Protein AF-A0A931Z3S7-F1 (afdb_monomer_lite)

Secondary structure (DSSP, 8-state):
-EEE-HHHHS----HHHHHHHHHHS---EEEE-SS-HHHHHHHHHHHHHHT-EEEE--GGGHHHHHHHT-SEE--SGGGT-GGG-

pLDDT: mean 95.22, std 3.01, range [85.12, 98.5]

Foldseek 3Di:
DAEADCVVVVDGCDPVNVLVDLVVDPEQAYEYEDDDVVCLLVRVVSCVVSVHFYEYADPPQVVPSVVSPGPYYDYPCCVPCVVVD

Radius of gyration: 12.53 Å; chains: 1; bounding box: 27×30×33 Å

Sequence (85 aa):
MLYNFPELSGTRINLETVAAFAQRAGMAGIKQSGGEFAYHRDLVALGRERNFSVFSGSDTRLPEVFALGVDGCIGGLVNIVPDLM

Structure (mmCIF, N/CA/C/O backbone):
data_AF-A0A931Z3S7-F1
#
_entry.id   AF-A0A931Z3S7-F1
#
loop_
_atom_site.group_PDB
_atom_site.id
_atom_site.type_symbol
_atom_site.label_atom_id
_atom_site.label_alt_id
_atom_site.label_comp_id
_atom_site.label_asym_id
_atom_site.label_entity_id
_atom_site.label_seq_id
_atom_site.pdbx_PDB_ins_code
_atom_site.Cartn_x
_atom_site.Cartn_y
_atom_site.Cartn_z
_atom_site.occupancy
_atom_site.B_iso_or_equiv
_atom_site.auth_seq_id
_atom_site.auth_comp_id
_atom_site.auth_asym_id
_atom_site.auth_atom_id
_atom_site.pdbx_PDB_model_num
ATOM 1 N N . MET A 1 1 ? -11.325 1.243 -1.500 1.00 90.12 1 MET A N 1
ATOM 2 C CA . MET A 1 1 ? -9.856 1.123 -1.388 1.00 90.12 1 MET A CA 1
ATOM 3 C C . MET A 1 1 ? -9.270 2.526 -1.408 1.00 90.12 1 MET A C 1
ATOM 5 O O . MET A 1 1 ? -9.767 3.338 -2.180 1.00 90.12 1 MET A O 1
ATOM 9 N N . LEU A 1 2 ? -8.290 2.827 -0.555 1.00 96.81 2 LEU A N 1
ATOM 10 C CA . LEU A 1 2 ? -7.552 4.099 -0.593 1.00 96.81 2 LEU A CA 1
ATOM 11 C C . LEU A 1 2 ? -6.354 4.002 -1.549 1.00 96.81 2 LEU A C 1
ATOM 13 O O . LEU A 1 2 ? -5.860 2.907 -1.810 1.00 96.81 2 LEU A O 1
ATOM 17 N N . TYR A 1 3 ? -5.863 5.137 -2.045 1.00 97.25 3 TYR A N 1
ATOM 18 C CA . TYR A 1 3 ? -4.637 5.194 -2.840 1.00 97.25 3 TYR A CA 1
ATOM 19 C C . TYR A 1 3 ? -3.751 6.348 -2.367 1.00 97.25 3 TYR A C 1
ATOM 21 O O . TYR A 1 3 ? -4.157 7.505 -2.436 1.00 97.25 3 TYR A O 1
ATOM 29 N N . ASN A 1 4 ? -2.552 6.027 -1.881 1.00 97.31 4 ASN A N 1
ATOM 30 C CA . ASN A 1 4 ? -1.557 7.000 -1.445 1.00 97.31 4 ASN A CA 1
ATOM 31 C C . ASN A 1 4 ? -0.376 7.028 -2.431 1.00 97.31 4 ASN A C 1
ATOM 33 O O . ASN A 1 4 ? 0.289 6.010 -2.640 1.00 97.31 4 ASN A O 1
ATOM 37 N N . PHE A 1 5 ? -0.120 8.195 -3.035 1.00 96.31 5 PHE A N 1
ATOM 38 C CA . PHE A 1 5 ? 1.021 8.424 -3.929 1.00 96.31 5 PHE A CA 1
ATOM 39 C C . PHE A 1 5 ? 1.563 9.862 -3.801 1.00 96.31 5 PHE A C 1
ATOM 41 O O . PHE A 1 5 ? 1.340 10.683 -4.692 1.00 96.31 5 PHE A O 1
ATOM 48 N N . PRO A 1 6 ? 2.281 10.180 -2.707 1.00 95.19 6 PRO A N 1
ATOM 49 C CA . PRO A 1 6 ? 2.677 11.555 -2.385 1.00 95.19 6 PRO A CA 1
ATOM 50 C C . PRO A 1 6 ? 3.526 12.237 -3.462 1.00 95.19 6 PRO A C 1
ATOM 52 O O . PRO A 1 6 ? 3.388 13.434 -3.676 1.00 95.19 6 PRO A O 1
ATOM 55 N N . GLU A 1 7 ? 4.378 11.481 -4.157 1.00 94.31 7 GLU A N 1
ATOM 56 C CA . GLU A 1 7 ? 5.220 11.994 -5.249 1.00 94.31 7 GLU A CA 1
ATOM 57 C C . GLU A 1 7 ? 4.387 12.523 -6.430 1.00 94.31 7 GLU A C 1
ATOM 59 O O . GLU A 1 7 ? 4.824 13.441 -7.117 1.00 94.31 7 GLU A O 1
ATOM 64 N N . LEU A 1 8 ? 3.181 11.978 -6.646 1.00 95.44 8 LEU A N 1
ATOM 65 C CA . LEU A 1 8 ? 2.263 12.410 -7.702 1.00 95.44 8 LEU A CA 1
ATOM 66 C C . LEU A 1 8 ? 1.215 13.411 -7.196 1.00 95.44 8 LEU A C 1
ATOM 68 O O . LEU A 1 8 ? 0.879 14.359 -7.899 1.00 95.44 8 LEU A O 1
ATOM 72 N N . SER A 1 9 ? 0.674 13.199 -5.994 1.00 96.81 9 SER A N 1
ATOM 73 C CA . SER A 1 9 ? -0.391 14.039 -5.426 1.00 96.81 9 SER A CA 1
ATOM 74 C C . SER A 1 9 ? 0.123 15.282 -4.694 1.00 96.81 9 SER A C 1
ATOM 76 O O . SER A 1 9 ? -0.665 16.170 -4.382 1.00 96.81 9 SER A O 1
ATOM 78 N N . GLY A 1 10 ? 1.411 15.325 -4.343 1.00 96.75 10 GLY A N 1
ATOM 79 C CA . GLY A 1 10 ? 1.996 16.345 -3.469 1.00 96.75 10 GLY A CA 1
ATOM 80 C C . GLY A 1 10 ? 1.544 16.250 -2.007 1.00 96.75 10 GLY A C 1
ATOM 81 O O . GLY A 1 10 ? 1.824 17.149 -1.218 1.00 96.75 10 GLY A O 1
ATOM 82 N N . THR A 1 11 ? 0.804 15.208 -1.614 1.00 95.88 11 THR A N 1
ATOM 83 C CA . THR A 1 11 ? 0.275 15.056 -0.248 1.00 95.88 11 THR A CA 1
ATOM 84 C C . THR A 1 11 ? 0.173 13.591 0.154 1.00 95.88 11 THR A C 1
ATOM 86 O O . THR A 1 11 ? -0.332 12.753 -0.594 1.00 95.88 11 THR A O 1
ATOM 89 N N . ARG A 1 12 ? 0.619 13.293 1.378 1.00 96.25 12 ARG A N 1
ATOM 90 C CA . ARG A 1 12 ? 0.515 11.973 2.004 1.00 96.25 12 ARG A CA 1
ATOM 91 C C . ARG A 1 12 ? -0.806 11.816 2.753 1.00 96.25 12 ARG A C 1
ATOM 93 O O . ARG A 1 12 ? -1.219 12.708 3.489 1.00 96.25 12 ARG A O 1
ATOM 100 N N . ILE A 1 13 ? -1.413 10.636 2.650 1.00 97.69 13 ILE A N 1
ATOM 101 C CA . ILE A 1 13 ? -2.429 10.186 3.605 1.00 97.69 13 ILE A CA 1
ATOM 102 C C . ILE A 1 13 ? -1.707 9.708 4.871 1.00 97.69 13 ILE A C 1
ATOM 104 O O . ILE A 1 13 ? -1.041 8.677 4.854 1.00 97.69 13 ILE A O 1
ATOM 108 N N . ASN A 1 14 ? -1.792 10.450 5.972 1.00 97.94 14 ASN A N 1
ATOM 109 C CA . ASN A 1 14 ? -1.125 10.060 7.220 1.00 97.94 14 ASN A CA 1
ATOM 110 C C . ASN A 1 14 ? -1.694 8.747 7.791 1.00 97.94 14 ASN A C 1
ATOM 112 O O . ASN A 1 14 ? -2.867 8.433 7.572 1.00 97.94 14 ASN A O 1
ATOM 116 N N . LEU A 1 15 ? -0.879 7.982 8.527 1.00 98.06 15 LEU A N 1
ATOM 117 C CA . LEU A 1 15 ? -1.298 6.693 9.101 1.00 98.06 15 LEU A CA 1
ATOM 118 C C . LEU A 1 15 ? -2.474 6.860 10.069 1.00 98.06 15 LEU A C 1
ATOM 120 O O . LEU A 1 15 ? -3.386 6.039 10.074 1.00 98.06 15 LEU A O 1
ATOM 124 N N . GLU A 1 16 ? -2.506 7.960 10.819 1.00 98.25 16 GLU A N 1
ATOM 125 C CA . GLU A 1 16 ? -3.603 8.329 11.713 1.00 98.25 16 GLU A CA 1
ATOM 126 C C . GLU A 1 16 ? -4.909 8.514 10.932 1.00 98.25 16 GLU A C 1
ATOM 128 O O . GLU A 1 16 ? -5.968 8.062 11.366 1.00 98.25 16 GLU A O 1
ATOM 133 N N . THR A 1 17 ? -4.834 9.113 9.739 1.00 98.12 17 THR A N 1
ATOM 134 C CA . THR A 1 17 ? -5.984 9.276 8.842 1.00 98.12 17 THR A CA 1
ATOM 135 C C . THR A 1 17 ? -6.459 7.930 8.298 1.00 98.12 17 THR A C 1
ATOM 137 O O . THR A 1 17 ? -7.665 7.680 8.260 1.00 98.12 17 THR A O 1
ATOM 140 N N . VAL A 1 18 ? -5.534 7.042 7.911 1.00 98.12 18 VAL A N 1
ATOM 141 C CA . VAL A 1 18 ? -5.870 5.675 7.470 1.00 98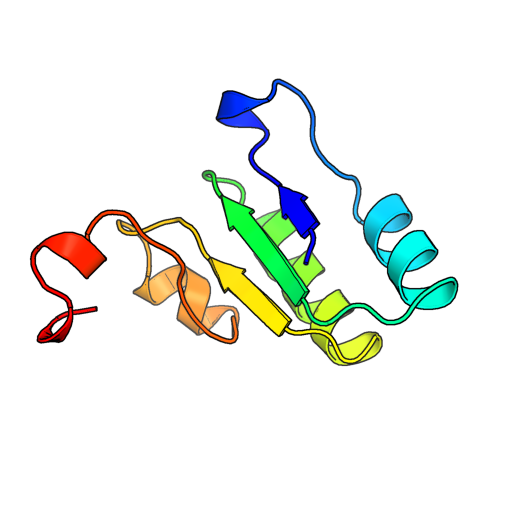.12 18 VAL A CA 1
ATOM 142 C C . VAL A 1 18 ? -6.544 4.897 8.605 1.00 98.12 18 VAL A C 1
ATOM 144 O O . VAL A 1 18 ? -7.589 4.283 8.390 1.00 98.12 18 VAL A O 1
ATOM 147 N N . ALA A 1 19 ? -5.997 4.968 9.820 1.00 97.81 19 ALA A N 1
ATOM 148 C CA . ALA A 1 19 ? -6.531 4.293 10.998 1.00 97.81 19 ALA A CA 1
ATOM 149 C C . ALA A 1 19 ? -7.932 4.804 11.368 1.00 97.81 19 ALA A C 1
ATOM 151 O O . ALA A 1 19 ? -8.843 4.000 11.574 1.00 97.81 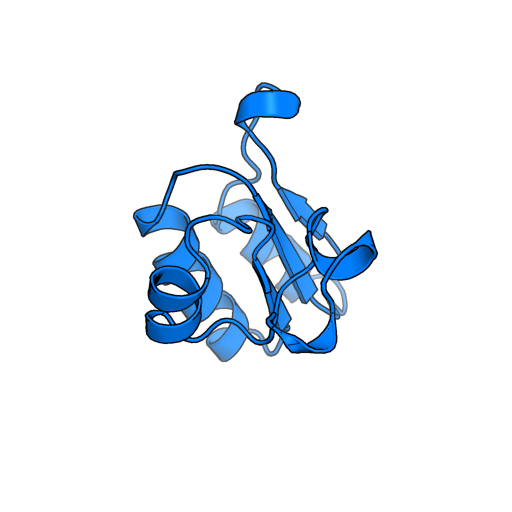19 ALA A O 1
ATOM 152 N N . ALA A 1 20 ? -8.128 6.126 11.390 1.00 97.38 20 ALA A N 1
ATOM 153 C CA . ALA A 1 20 ? -9.426 6.739 11.662 1.00 97.38 20 ALA A CA 1
ATOM 154 C C . ALA A 1 20 ? -10.475 6.355 10.605 1.00 97.38 20 ALA A C 1
ATOM 156 O O . ALA A 1 20 ? -11.634 6.095 10.937 1.00 97.38 20 ALA A O 1
ATOM 157 N N . PHE A 1 21 ? -10.077 6.277 9.331 1.00 96.44 21 PHE A N 1
ATOM 158 C CA . PHE A 1 21 ? -10.961 5.811 8.267 1.00 96.44 21 PHE A CA 1
ATOM 159 C C . PHE A 1 21 ? -11.355 4.340 8.460 1.00 96.44 21 PHE A C 1
ATOM 161 O O . PHE A 1 21 ? -12.548 4.038 8.450 1.00 96.44 21 PHE A O 1
ATOM 168 N N . ALA A 1 22 ? -10.380 3.455 8.700 1.00 96.62 22 ALA A N 1
ATOM 169 C CA . ALA A 1 22 ? -10.608 2.023 8.916 1.00 96.62 22 ALA A CA 1
ATOM 170 C C . ALA A 1 22 ? -11.464 1.726 10.162 1.00 96.62 22 ALA A C 1
ATOM 172 O O . ALA A 1 22 ? -12.173 0.727 10.200 1.00 96.62 22 ALA A O 1
ATOM 173 N N . GLN A 1 23 ? -11.430 2.599 11.175 1.00 95.44 23 GLN A N 1
ATOM 174 C CA . GLN A 1 23 ? -12.301 2.499 12.349 1.00 95.44 23 GLN A CA 1
ATOM 175 C C . GLN A 1 23 ? -13.753 2.895 12.041 1.00 95.44 23 GLN A C 1
ATOM 177 O O . GLN A 1 23 ? -14.685 2.328 12.609 1.00 95.44 23 GLN A O 1
ATOM 182 N N . ARG A 1 24 ? -13.960 3.895 11.175 1.00 95.94 24 ARG A N 1
ATOM 183 C CA . ARG A 1 24 ? -15.289 4.460 10.897 1.00 95.94 24 ARG A CA 1
ATOM 184 C C . ARG A 1 24 ? -16.051 3.703 9.810 1.00 95.94 24 ARG A C 1
ATOM 186 O O . ARG A 1 24 ? -17.280 3.735 9.805 1.00 95.94 24 ARG A O 1
ATOM 193 N N . ALA A 1 25 ? -15.349 3.085 8.865 1.00 91.69 25 ALA A N 1
ATOM 194 C CA . ALA A 1 25 ? -15.948 2.407 7.724 1.00 91.69 25 ALA A CA 1
ATOM 195 C C . ALA A 1 25 ? -15.149 1.162 7.329 1.00 91.69 25 ALA A C 1
ATOM 197 O O . ALA A 1 25 ? -13.929 1.120 7.471 1.00 91.69 25 ALA A O 1
ATOM 198 N N . GLY A 1 26 ? -15.843 0.168 6.766 1.00 89.56 26 GLY A N 1
ATOM 199 C CA . GLY A 1 26 ? -15.194 -1.014 6.205 1.00 89.56 26 GLY A CA 1
ATOM 200 C C . GLY A 1 26 ? -14.211 -0.625 5.100 1.00 89.56 26 GLY A C 1
ATOM 201 O O . GLY A 1 26 ? -14.584 0.030 4.123 1.00 89.56 26 GLY A O 1
ATOM 202 N N . MET A 1 27 ? -12.953 -1.039 5.247 1.00 94.75 27 MET A N 1
ATOM 203 C CA . MET A 1 27 ? -11.898 -0.772 4.278 1.00 94.75 27 MET A CA 1
ATOM 204 C C . MET A 1 27 ? -11.374 -2.083 3.703 1.00 94.75 27 MET A C 1
ATOM 206 O O . MET A 1 27 ? -10.751 -2.865 4.402 1.00 94.75 27 MET A O 1
ATOM 210 N N . ALA A 1 28 ? -11.589 -2.300 2.404 1.00 96.31 28 ALA A N 1
ATOM 211 C CA . ALA A 1 28 ? -11.053 -3.482 1.725 1.00 96.31 28 ALA A CA 1
ATOM 212 C C . ALA A 1 28 ? -9.517 -3.454 1.612 1.00 96.31 28 ALA A C 1
ATOM 214 O O . ALA A 1 28 ? -8.868 -4.491 1.634 1.00 96.31 28 ALA A O 1
ATOM 215 N N . GLY A 1 29 ? -8.928 -2.263 1.483 1.00 97.75 29 GLY A N 1
ATOM 216 C CA . GLY A 1 29 ? -7.483 -2.120 1.382 1.00 97.75 29 GLY A CA 1
ATOM 217 C C . GLY A 1 29 ? -7.017 -0.729 0.981 1.00 97.75 29 GLY A C 1
ATOM 218 O O . GLY A 1 29 ? -7.825 0.192 0.783 1.00 97.75 29 GLY A O 1
ATOM 219 N N . ILE A 1 30 ? -5.706 -0.606 0.815 1.00 98.19 30 ILE A N 1
ATOM 220 C CA . ILE A 1 30 ? -4.995 0.597 0.392 1.00 98.19 30 ILE A CA 1
ATOM 221 C C . ILE A 1 30 ? -3.861 0.235 -0.571 1.00 98.19 30 ILE A C 1
ATOM 223 O O . ILE A 1 30 ? -3.129 -0.727 -0.354 1.00 98.19 30 ILE A O 1
ATOM 227 N N . LYS A 1 31 ? -3.699 1.030 -1.629 1.00 97.81 31 LYS A N 1
ATOM 228 C CA . LYS A 1 31 ? -2.519 1.002 -2.494 1.00 97.81 31 LYS A CA 1
ATOM 229 C C . LYS A 1 31 ? -1.515 2.055 -2.024 1.00 97.81 31 LYS A C 1
ATOM 231 O O . LYS A 1 31 ? -1.879 3.225 -1.901 1.00 97.81 31 LYS A O 1
ATOM 236 N N . GLN A 1 32 ? -0.262 1.659 -1.826 1.00 96.88 32 GLN A N 1
ATOM 237 C CA . GLN A 1 32 ? 0.862 2.543 -1.521 1.00 96.88 32 GLN A CA 1
ATOM 238 C C . GLN A 1 32 ? 1.840 2.596 -2.702 1.00 96.88 32 GLN A C 1
ATOM 240 O O . GLN A 1 32 ? 2.479 1.598 -3.036 1.00 96.88 32 GLN A O 1
ATOM 245 N N . SER A 1 33 ? 1.991 3.774 -3.307 1.00 95.44 33 SER A N 1
ATOM 246 C CA . SER A 1 33 ? 3.007 4.074 -4.328 1.00 95.44 33 SER A CA 1
ATOM 247 C C . SER A 1 33 ? 4.095 5.002 -3.776 1.00 95.44 33 SER A C 1
ATOM 249 O O . SER A 1 33 ? 3.875 5.741 -2.817 1.00 95.44 33 SER A O 1
ATOM 251 N N . GLY A 1 34 ? 5.257 4.994 -4.426 1.00 88.06 34 GLY A N 1
ATOM 252 C CA . GLY A 1 34 ? 6.402 5.839 -4.083 1.00 88.06 34 GLY A CA 1
ATOM 253 C C . GLY A 1 34 ? 7.481 5.120 -3.272 1.00 88.06 34 GLY A C 1
ATOM 254 O O . GLY A 1 34 ? 7.370 3.934 -2.945 1.00 88.06 34 GLY A O 1
ATOM 255 N N . GLY A 1 35 ? 8.553 5.848 -2.968 1.00 85.12 35 GLY A N 1
ATOM 256 C CA . GLY A 1 35 ? 9.804 5.300 -2.443 1.00 85.12 35 GLY A CA 1
ATOM 257 C C . GLY A 1 35 ? 9.874 5.089 -0.925 1.00 85.12 35 GLY A C 1
ATOM 258 O O . GLY A 1 35 ? 10.886 4.583 -0.434 1.00 85.12 35 GLY A O 1
ATOM 259 N N . GLU A 1 36 ? 8.841 5.466 -0.173 1.00 89.75 36 GLU A N 1
ATOM 260 C CA . GLU A 1 36 ? 8.892 5.554 1.289 1.00 89.75 36 GLU A CA 1
ATOM 261 C C . GLU A 1 36 ? 8.613 4.215 1.997 1.00 89.75 36 GLU A C 1
ATOM 263 O O . GLU A 1 36 ? 7.497 3.919 2.427 1.00 89.75 36 GLU A O 1
ATOM 268 N N . PHE A 1 37 ? 9.651 3.394 2.157 1.00 89.19 37 PHE A N 1
ATOM 269 C CA . PHE A 1 37 ? 9.525 2.069 2.776 1.00 89.19 37 PHE A CA 1
ATOM 270 C C . PHE A 1 37 ? 9.154 2.080 4.260 1.00 89.19 37 PHE A C 1
ATOM 272 O O . PHE A 1 37 ? 8.480 1.157 4.708 1.00 89.19 37 PHE A O 1
ATOM 279 N N . ALA A 1 38 ? 9.571 3.095 5.025 1.00 94.56 38 ALA A N 1
ATOM 280 C CA . ALA A 1 38 ? 9.192 3.202 6.435 1.00 94.56 38 ALA A CA 1
ATOM 281 C C . ALA A 1 38 ? 7.665 3.305 6.576 1.00 94.56 38 ALA A C 1
ATOM 283 O O . ALA A 1 38 ? 7.059 2.518 7.297 1.00 94.56 38 ALA A O 1
ATOM 284 N N . TYR A 1 39 ? 7.045 4.180 5.778 1.00 95.62 39 TYR A N 1
ATOM 285 C CA . TYR A 1 39 ? 5.591 4.284 5.694 1.00 95.62 39 TYR A CA 1
ATOM 286 C C . TYR A 1 39 ? 4.955 2.972 5.217 1.00 95.62 39 TYR A C 1
ATOM 288 O O . TYR A 1 39 ? 3.946 2.548 5.766 1.00 95.62 39 T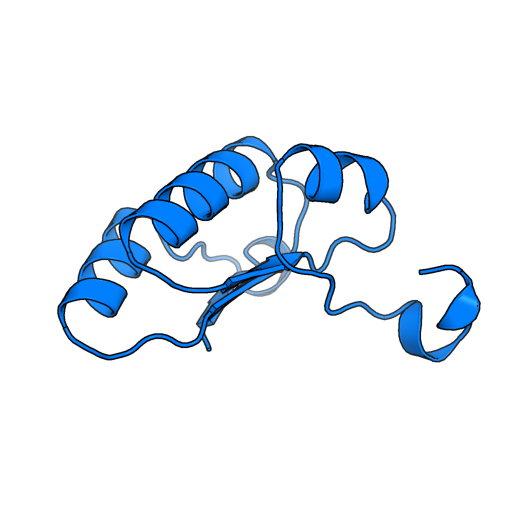YR A O 1
ATOM 296 N N . HIS A 1 40 ? 5.558 2.294 4.236 1.00 94.75 40 HIS A N 1
ATOM 297 C CA . HIS A 1 40 ? 5.066 1.006 3.737 1.00 94.75 40 HIS A CA 1
ATOM 298 C C . HIS A 1 40 ? 5.006 -0.063 4.840 1.00 94.75 40 HIS A C 1
ATOM 300 O O . HIS A 1 40 ? 3.983 -0.721 5.008 1.00 94.75 40 HIS A O 1
ATOM 306 N N . ARG A 1 41 ? 6.084 -0.203 5.621 1.00 97.12 41 ARG A N 1
ATOM 307 C CA . ARG A 1 41 ? 6.171 -1.130 6.758 1.00 97.12 41 ARG A CA 1
ATOM 308 C C . ARG A 1 41 ? 5.091 -0.834 7.798 1.00 97.12 41 ARG A C 1
ATOM 310 O O . ARG A 1 41 ? 4.392 -1.745 8.234 1.00 97.12 41 ARG A O 1
ATOM 317 N N . ASP A 1 42 ? 4.958 0.431 8.181 1.00 98.31 42 ASP A N 1
ATOM 318 C CA . ASP A 1 42 ? 4.022 0.841 9.228 1.00 98.31 42 ASP A CA 1
ATOM 319 C C . ASP A 1 42 ? 2.563 0.705 8.746 1.00 98.31 42 ASP A C 1
ATOM 321 O O . ASP A 1 42 ? 1.684 0.293 9.504 1.00 98.31 42 ASP A O 1
ATOM 325 N N . LEU A 1 43 ? 2.312 0.938 7.453 1.00 98.00 43 LEU A N 1
ATOM 326 C CA . LEU A 1 43 ? 1.014 0.710 6.824 1.00 98.00 43 LEU A CA 1
ATOM 327 C C . LEU A 1 43 ? 0.636 -0.775 6.783 1.00 98.00 43 LEU A C 1
ATOM 329 O O . LEU A 1 43 ? -0.517 -1.105 7.051 1.00 98.00 43 LEU A O 1
ATOM 333 N N . VAL A 1 44 ? 1.583 -1.671 6.480 1.00 98.12 44 VAL A N 1
ATOM 334 C CA . VAL A 1 44 ? 1.357 -3.128 6.529 1.00 98.12 44 VAL A CA 1
ATOM 335 C C . VAL A 1 44 ? 1.018 -3.580 7.950 1.00 98.12 44 VAL A C 1
ATOM 337 O O . VAL A 1 44 ? 0.082 -4.359 8.138 1.00 98.12 44 VAL A O 1
ATOM 340 N N . ALA A 1 45 ? 1.726 -3.071 8.963 1.00 98.50 45 ALA A N 1
ATOM 341 C CA . ALA A 1 45 ? 1.410 -3.364 10.360 1.00 98.50 45 ALA A CA 1
ATOM 342 C C . ALA A 1 45 ? -0.019 -2.921 10.723 1.00 98.50 45 ALA A C 1
ATOM 344 O O . ALA A 1 45 ? -0.781 -3.705 11.292 1.00 98.50 4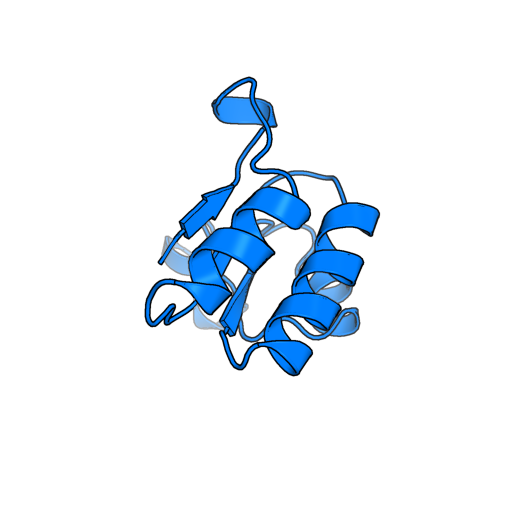5 ALA A O 1
ATOM 345 N N . LEU A 1 46 ? -0.412 -1.710 10.314 1.00 98.25 46 LEU A N 1
ATOM 346 C CA . LEU A 1 46 ? -1.768 -1.197 10.510 1.00 98.25 46 LEU A CA 1
ATOM 347 C C . LEU A 1 46 ? -2.825 -2.027 9.757 1.00 98.25 46 LEU A C 1
ATOM 349 O O . LEU A 1 46 ? -3.898 -2.281 10.301 1.00 98.25 46 LEU A O 1
ATOM 353 N N . GLY A 1 47 ? -2.525 -2.471 8.533 1.00 97.81 47 GLY A N 1
ATOM 354 C CA . GLY A 1 47 ? -3.399 -3.333 7.730 1.00 97.81 47 GLY A CA 1
ATOM 355 C C . GLY A 1 47 ? -3.722 -4.649 8.419 1.00 97.81 47 GLY A C 1
ATOM 356 O O . GLY A 1 47 ? -4.889 -5.032 8.503 1.00 97.81 47 GLY A O 1
ATOM 357 N N . ARG A 1 48 ? -2.712 -5.283 9.025 1.00 97.81 48 ARG A N 1
ATOM 358 C CA . ARG A 1 48 ? -2.892 -6.490 9.846 1.00 97.81 48 ARG A CA 1
ATOM 359 C C . ARG A 1 48 ? -3.732 -6.219 11.091 1.00 97.81 48 ARG A C 1
ATOM 361 O O . ARG A 1 48 ? -4.617 -7.005 11.407 1.00 97.81 48 ARG A O 1
ATOM 368 N N . GLU A 1 49 ? -3.485 -5.106 11.779 1.00 97.38 49 GLU A N 1
ATOM 369 C CA . GLU A 1 49 ? -4.221 -4.729 12.996 1.00 97.38 49 GLU A CA 1
ATOM 370 C C . GLU A 1 49 ? -5.704 -4.419 12.720 1.00 97.38 49 GLU A C 1
ATOM 372 O O . GLU A 1 49 ? -6.575 -4.701 13.544 1.00 97.38 49 GLU A O 1
ATOM 377 N N . ARG A 1 50 ? -6.003 -3.810 11.569 1.00 96.69 50 ARG A N 1
ATOM 378 C CA . ARG A 1 50 ? -7.344 -3.319 11.204 1.00 96.69 50 ARG A CA 1
ATOM 379 C C . ARG A 1 50 ? -8.048 -4.173 10.146 1.00 96.69 50 ARG A C 1
ATOM 381 O O . ARG A 1 50 ? -9.151 -3.820 9.740 1.00 96.69 50 ARG A O 1
ATOM 388 N N . ASN A 1 51 ? -7.442 -5.287 9.738 1.00 96.31 51 ASN A N 1
ATOM 389 C CA . ASN A 1 51 ? -7.974 -6.256 8.780 1.00 96.31 51 ASN A CA 1
ATOM 390 C C . ASN A 1 51 ? -8.311 -5.660 7.396 1.00 96.31 51 ASN A C 1
ATOM 392 O O . ASN A 1 51 ? -9.429 -5.803 6.898 1.00 96.31 51 ASN A O 1
ATOM 396 N N . PHE A 1 52 ? -7.340 -4.986 6.776 1.00 97.94 52 PHE A N 1
ATOM 397 C CA . PHE A 1 52 ? -7.427 -4.513 5.391 1.00 97.94 52 PHE A CA 1
ATOM 398 C C . PHE A 1 52 ? -6.161 -4.859 4.606 1.00 97.94 52 PHE A C 1
ATOM 400 O O . PHE A 1 52 ? -5.071 -4.902 5.175 1.00 97.94 52 PHE A O 1
ATOM 407 N N . SER A 1 53 ? -6.290 -5.036 3.290 1.00 98.44 53 SER A N 1
ATOM 408 C CA . SER A 1 53 ? -5.149 -5.394 2.443 1.00 98.44 53 SER A CA 1
ATOM 409 C C . SER A 1 53 ? -4.274 -4.194 2.072 1.00 98.44 53 SER A C 1
ATOM 411 O O . SER A 1 53 ? -4.777 -3.100 1.795 1.00 98.44 53 SER A O 1
ATOM 413 N N . VAL A 1 54 ? -2.963 -4.393 1.996 1.00 98.00 54 VAL A N 1
ATOM 414 C CA . VAL A 1 54 ? -1.987 -3.400 1.536 1.00 98.00 54 VAL A CA 1
ATOM 415 C C . VAL A 1 54 ? -1.371 -3.859 0.222 1.00 98.00 54 VAL A C 1
ATOM 417 O O . VAL A 1 54 ? -0.759 -4.918 0.154 1.00 98.00 54 VAL A O 1
ATOM 420 N N . PHE A 1 55 ? -1.498 -3.036 -0.817 1.00 97.75 55 PHE A N 1
ATOM 421 C CA . 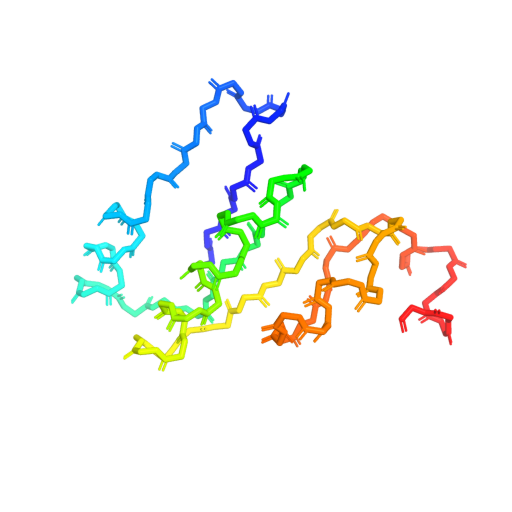PHE A 1 55 ? -0.934 -3.293 -2.142 1.00 97.75 55 PHE A CA 1
ATOM 422 C C . PHE A 1 55 ? 0.191 -2.310 -2.457 1.00 97.75 55 PHE A C 1
ATOM 424 O O . PHE A 1 55 ? 0.040 -1.102 -2.259 1.00 97.75 55 PHE A O 1
ATOM 431 N N . SER A 1 56 ? 1.294 -2.795 -3.023 1.00 95.81 56 SER A N 1
ATOM 432 C CA . SER A 1 56 ? 2.368 -1.927 -3.510 1.00 95.81 56 SER A CA 1
ATOM 433 C C . SER A 1 56 ? 2.121 -1.460 -4.943 1.00 95.81 56 SER A C 1
ATOM 435 O O . SER A 1 56 ? 1.688 -2.227 -5.796 1.00 95.81 56 SER A O 1
ATOM 437 N N . GLY A 1 57 ? 2.435 -0.201 -5.234 1.00 95.06 57 GLY A N 1
ATOM 438 C CA . GLY A 1 57 ? 2.540 0.318 -6.599 1.00 95.06 57 GLY A CA 1
ATOM 439 C C . GLY A 1 57 ? 3.979 0.518 -7.080 1.00 95.06 57 GLY A C 1
ATOM 440 O O . GLY A 1 57 ? 4.181 1.318 -7.989 1.00 95.06 57 GLY A O 1
ATOM 441 N N . SER A 1 58 ? 4.974 -0.101 -6.433 1.00 91.12 58 SER A N 1
ATOM 442 C CA . SER A 1 58 ? 6.398 0.030 -6.777 1.00 91.12 58 SER A CA 1
ATOM 443 C C . SER A 1 58 ? 6.902 -1.206 -7.528 1.00 91.12 58 SER A C 1
ATOM 445 O O . SER A 1 58 ? 7.411 -2.147 -6.925 1.00 91.12 58 SER A O 1
ATOM 447 N N . ASP A 1 59 ? 6.771 -1.179 -8.855 1.00 91.19 59 ASP A N 1
ATOM 448 C CA . ASP A 1 59 ? 7.153 -2.291 -9.741 1.00 91.19 59 ASP A CA 1
ATOM 449 C C . ASP A 1 59 ? 8.639 -2.647 -9.677 1.00 91.19 59 ASP A C 1
ATOM 451 O O . ASP A 1 59 ? 9.023 -3.805 -9.781 1.00 91.19 59 ASP A O 1
ATOM 455 N N . THR A 1 60 ? 9.499 -1.649 -9.493 1.00 90.06 60 THR A N 1
ATOM 456 C CA . THR A 1 60 ? 10.953 -1.844 -9.493 1.00 90.06 60 THR A CA 1
ATOM 457 C C . THR A 1 60 ? 11.495 -2.388 -8.176 1.00 90.06 60 THR A C 1
ATOM 459 O O . THR A 1 60 ? 12.686 -2.675 -8.098 1.00 90.06 60 THR A O 1
ATOM 462 N N . ARG A 1 61 ? 10.651 -2.501 -7.141 1.00 91.50 61 ARG A N 1
ATOM 463 C CA . ARG A 1 61 ? 11.045 -2.916 -5.786 1.00 91.50 61 ARG A CA 1
ATOM 464 C C . ARG A 1 61 ? 10.066 -3.907 -5.164 1.00 91.50 61 ARG A C 1
ATOM 466 O O . ARG A 1 61 ? 9.757 -3.828 -3.972 1.00 91.50 61 ARG A O 1
ATOM 473 N N . LEU A 1 62 ? 9.527 -4.804 -5.995 1.00 91.88 62 LEU A N 1
ATOM 474 C CA . LEU A 1 62 ? 8.620 -5.868 -5.564 1.00 91.88 62 LEU A CA 1
ATOM 475 C C . LEU A 1 62 ? 9.236 -6.765 -4.473 1.00 91.88 62 LEU A C 1
ATOM 477 O O . LEU A 1 62 ? 8.568 -6.950 -3.453 1.00 91.88 62 LEU A O 1
ATOM 481 N N . PRO A 1 63 ? 10.484 -7.269 -4.594 1.00 93.50 63 PRO A N 1
ATOM 482 C CA . PRO A 1 63 ? 11.072 -8.117 -3.553 1.00 93.50 63 PRO A CA 1
ATOM 483 C C . PRO A 1 63 ? 11.069 -7.457 -2.168 1.00 93.50 63 PRO A C 1
ATOM 485 O O . PRO A 1 63 ? 10.734 -8.090 -1.167 1.00 93.50 63 PRO A O 1
ATOM 488 N N . GLU A 1 64 ? 11.387 -6.167 -2.105 1.00 93.94 64 GLU A N 1
ATOM 489 C CA . GLU A 1 64 ? 11.473 -5.416 -0.859 1.00 93.94 64 GLU A CA 1
ATOM 490 C C . GLU A 1 64 ? 10.099 -5.189 -0.225 1.00 93.94 64 GLU A C 1
ATOM 492 O O . GLU A 1 64 ? 9.949 -5.371 0.981 1.00 93.94 64 GLU A O 1
ATOM 497 N N . VAL A 1 65 ? 9.078 -4.819 -1.006 1.00 93.81 65 VAL A N 1
ATOM 498 C CA . VAL A 1 65 ? 7.722 -4.619 -0.460 1.00 93.81 65 VAL A CA 1
ATOM 499 C C . VAL A 1 65 ? 7.065 -5.941 -0.059 1.00 93.81 65 VAL A C 1
ATOM 501 O O . VAL A 1 65 ? 6.398 -5.991 0.974 1.00 93.81 65 VAL A O 1
ATOM 504 N N . PHE A 1 66 ? 7.300 -7.033 -0.793 1.00 95.44 66 PHE A N 1
ATOM 505 C CA . PHE A 1 66 ? 6.837 -8.364 -0.390 1.00 95.44 66 PHE A CA 1
ATOM 506 C C . PHE A 1 66 ? 7.532 -8.851 0.884 1.00 95.44 66 PHE A C 1
ATOM 508 O O . PHE A 1 66 ? 6.870 -9.439 1.736 1.00 95.44 66 PHE A O 1
ATOM 515 N N . ALA A 1 67 ? 8.811 -8.521 1.095 1.00 95.88 67 ALA A N 1
ATOM 516 C CA . ALA A 1 67 ? 9.498 -8.802 2.358 1.00 95.88 67 ALA A CA 1
ATOM 517 C C . ALA A 1 67 ? 8.898 -8.041 3.560 1.00 95.88 67 ALA A C 1
ATOM 519 O O . ALA A 1 67 ? 8.973 -8.521 4.691 1.00 95.88 67 ALA A O 1
ATOM 520 N N . LEU A 1 68 ? 8.262 -6.884 3.335 1.00 95.75 68 LEU A N 1
ATOM 521 C CA . LEU A 1 68 ? 7.478 -6.184 4.365 1.00 95.75 68 LEU A CA 1
ATOM 522 C C . LEU A 1 68 ? 6.121 -6.863 4.627 1.00 95.75 68 LEU A C 1
ATOM 524 O O . LEU A 1 68 ? 5.539 -6.692 5.700 1.00 95.75 68 LEU A O 1
ATOM 528 N N . GLY A 1 69 ? 5.650 -7.678 3.681 1.00 96.50 69 GLY A N 1
ATOM 529 C CA . GLY A 1 69 ? 4.436 -8.483 3.766 1.00 96.50 69 GLY A CA 1
ATOM 530 C C . GLY A 1 69 ? 3.180 -7.755 3.303 1.00 96.50 69 GLY A C 1
ATOM 531 O O . GLY A 1 69 ? 2.164 -7.821 3.994 1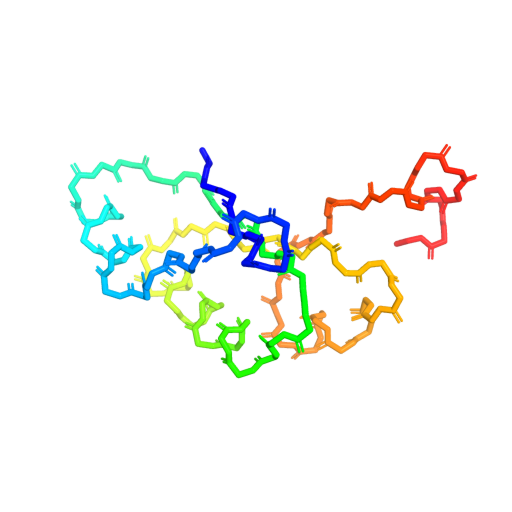.00 96.50 69 GLY A O 1
ATOM 532 N N . VAL A 1 70 ? 3.279 -7.058 2.166 1.00 97.19 70 VAL A N 1
ATOM 533 C CA . VAL A 1 70 ? 2.120 -6.619 1.371 1.00 97.19 70 VAL A CA 1
ATOM 534 C C . VAL A 1 70 ? 1.317 -7.815 0.858 1.00 97.19 70 VAL A C 1
ATOM 536 O O . VAL A 1 70 ? 1.857 -8.906 0.683 1.00 97.19 70 VAL A O 1
ATOM 539 N N . ASP A 1 71 ? 0.046 -7.586 0.547 1.00 97.62 71 ASP A N 1
ATOM 540 C CA . ASP A 1 71 ? -0.876 -8.603 0.027 1.00 97.62 71 ASP A CA 1
ATOM 541 C C . ASP A 1 71 ? -0.832 -8.728 -1.504 1.00 97.62 71 ASP A C 1
ATOM 543 O O . ASP A 1 71 ? -1.457 -9.614 -2.083 1.00 97.62 71 ASP A O 1
ATOM 547 N N . GLY A 1 72 ? -0.104 -7.834 -2.177 1.00 95.62 72 GLY A N 1
ATOM 548 C CA . GLY A 1 72 ? 0.106 -7.890 -3.619 1.00 95.62 72 GLY A CA 1
ATOM 549 C C . GLY A 1 72 ? 0.640 -6.589 -4.205 1.00 95.62 72 GLY A C 1
ATOM 550 O O . GLY A 1 72 ? 1.033 -5.661 -3.489 1.00 95.62 72 GLY A O 1
ATOM 551 N N . CYS A 1 73 ? 0.612 -6.503 -5.533 1.00 94.81 73 CYS A N 1
ATOM 552 C CA . CYS A 1 73 ? 1.019 -5.322 -6.282 1.00 94.81 73 CYS A CA 1
ATOM 553 C C . CYS A 1 73 ? -0.083 -4.842 -7.243 1.00 94.81 73 CYS A C 1
ATOM 555 O O . CYS A 1 73 ? -0.886 -5.618 -7.753 1.00 94.81 73 CYS A O 1
ATOM 557 N N . ILE A 1 74 ? -0.139 -3.528 -7.469 1.00 95.81 74 ILE A N 1
ATOM 558 C CA . ILE A 1 74 ? -0.960 -2.880 -8.497 1.00 95.81 74 ILE A CA 1
ATOM 559 C C . ILE A 1 74 ? -0.018 -1.983 -9.298 1.00 95.81 74 ILE A C 1
ATOM 561 O O . ILE A 1 74 ? 0.195 -0.808 -8.967 1.00 95.81 74 ILE A O 1
ATOM 565 N N . GLY A 1 75 ? 0.568 -2.583 -10.326 1.00 92.94 75 GLY A N 1
ATOM 566 C CA . GLY A 1 75 ? 1.695 -2.058 -11.083 1.00 92.94 75 GLY A CA 1
ATOM 567 C C . GLY A 1 75 ? 1.369 -1.596 -12.496 1.00 92.94 75 GLY A C 1
ATOM 568 O O . GLY A 1 75 ? 0.282 -1.847 -13.010 1.00 92.94 75 GLY A O 1
ATOM 569 N N . GLY A 1 76 ? 2.327 -0.938 -13.142 1.00 93.62 76 GLY A N 1
ATOM 570 C CA . GLY A 1 76 ? 2.323 -0.704 -14.585 1.00 93.62 76 GLY A CA 1
ATOM 571 C C . GLY A 1 76 ? 2.892 -1.897 -15.357 1.00 93.62 76 GLY A C 1
ATOM 572 O O . GLY A 1 76 ? 2.306 -2.303 -16.361 1.00 93.62 76 GLY A O 1
ATOM 573 N N . LEU A 1 77 ? 3.979 -2.504 -14.865 1.00 93.69 77 LEU A N 1
ATOM 574 C CA . LEU A 1 77 ? 4.677 -3.621 -15.516 1.00 93.69 77 LEU A CA 1
ATOM 575 C C . LEU A 1 77 ? 3.804 -4.874 -15.685 1.00 93.69 77 LEU A C 1
ATOM 577 O O . LEU A 1 77 ? 4.018 -5.625 -16.635 1.00 93.69 77 LEU A O 1
ATOM 581 N N . VAL A 1 78 ? 2.765 -5.053 -14.859 1.00 92.25 78 VAL A N 1
ATOM 582 C CA . VAL A 1 78 ? 1.787 -6.152 -15.001 1.00 92.25 78 VAL A CA 1
ATOM 583 C C . VAL A 1 78 ? 1.038 -6.121 -16.340 1.00 92.25 78 VAL A C 1
ATOM 585 O O . VAL A 1 78 ? 0.507 -7.139 -16.762 1.00 92.25 78 VAL A O 1
ATOM 588 N N . ASN A 1 79 ? 1.007 -4.977 -17.037 1.00 96.25 79 ASN A N 1
ATOM 589 C CA . ASN A 1 79 ? 0.426 -4.885 -18.382 1.00 96.25 79 ASN A CA 1
ATOM 590 C C . ASN A 1 79 ? 1.309 -5.532 -19.461 1.00 96.25 79 ASN A C 1
ATOM 592 O O . ASN A 1 79 ? 0.815 -5.821 -20.546 1.00 96.25 79 ASN A O 1
ATOM 596 N N . ILE A 1 80 ? 2.608 -5.699 -19.195 1.00 97.06 80 ILE A N 1
ATOM 597 C CA . ILE A 1 80 ? 3.597 -6.141 -20.188 1.00 97.06 80 ILE A CA 1
ATOM 598 C C . ILE A 1 80 ? 4.134 -7.535 -19.859 1.00 97.06 80 ILE A C 1
ATOM 600 O O . ILE A 1 80 ? 4.287 -8.352 -20.761 1.00 97.06 80 ILE A O 1
ATOM 604 N N . VAL A 1 81 ? 4.414 -7.814 -18.582 1.00 95.12 81 VAL A N 1
ATOM 605 C CA . VAL A 1 81 ? 5.032 -9.071 -18.122 1.00 95.12 81 VAL A CA 1
ATOM 606 C C . VAL A 1 81 ? 4.338 -9.645 -16.875 1.00 95.12 81 VAL A C 1
ATOM 608 O O . VAL A 1 81 ? 4.994 -9.850 -15.860 1.00 95.12 81 VAL A O 1
ATOM 611 N N . PRO A 1 82 ? 3.018 -9.914 -16.902 1.00 93.69 82 PRO A N 1
ATOM 612 C CA . PRO A 1 82 ? 2.286 -10.374 -15.716 1.00 93.69 82 PRO A CA 1
ATOM 613 C C . PRO A 1 82 ? 2.838 -11.677 -15.118 1.00 93.69 82 PRO A C 1
ATOM 615 O O . PRO A 1 82 ? 2.852 -11.815 -13.903 1.00 93.69 82 PRO A O 1
ATOM 618 N N . ASP A 1 83 ? 3.350 -12.593 -15.945 1.00 94.44 83 ASP A N 1
ATOM 619 C CA . ASP A 1 83 ? 3.881 -13.888 -15.489 1.00 94.44 83 ASP A CA 1
ATOM 620 C C . ASP A 1 83 ? 5.226 -13.782 -14.739 1.00 94.44 83 ASP A C 1
ATOM 622 O O . ASP A 1 83 ? 5.698 -14.768 -14.175 1.00 94.44 83 ASP A O 1
ATOM 626 N N . LEU A 1 84 ? 5.867 -12.606 -14.761 1.00 88.44 84 LEU A N 1
ATOM 627 C CA . LEU A 1 84 ? 7.138 -12.332 -14.074 1.00 88.44 84 LEU A CA 1
ATOM 628 C C . LEU A 1 84 ? 6.969 -11.477 -12.807 1.00 88.44 84 LEU A C 1
ATOM 630 O O . LEU A 1 84 ? 7.973 -11.147 -12.172 1.00 88.44 84 LEU A O 1
ATOM 634 N N . MET A 1 85 ? 5.738 -11.064 -12.499 1.00 85.75 85 MET A N 1
ATOM 635 C CA . MET A 1 85 ? 5.409 -10.111 -11.432 1.00 85.75 85 MET A CA 1
ATOM 636 C C . MET A 1 85 ? 4.901 -10.791 -10.161 1.00 85.75 85 MET A C 1
ATOM 638 O O . MET A 1 85 ? 4.575 -11.998 -10.202 1.00 85.75 85 MET A O 1
#